Protein AF-A0A3B9ZZS8-F1 (afdb_monomer_lite)

Structure (mmCIF, N/CA/C/O backbone):
data_AF-A0A3B9ZZS8-F1
#
_entry.id   AF-A0A3B9ZZS8-F1
#
loop_
_atom_site.group_PDB
_atom_site.id
_atom_site.type_symbol
_atom_site.label_atom_id
_atom_site.label_alt_id
_atom_site.label_comp_id
_atom_site.label_asym_id
_atom_site.label_entity_id
_atom_site.label_seq_id
_atom_site.pdbx_PDB_ins_code
_atom_site.Cartn_x
_atom_site.Cartn_y
_atom_site.Cartn_z
_atom_site.occupancy
_atom_site.B_iso_or_equiv
_atom_site.auth_seq_id
_atom_site.auth_comp_id
_atom_site.auth_asym_id
_atom_site.auth_atom_id
_atom_site.pdbx_PDB_model_num
ATOM 1 N N . MET A 1 1 ? -20.020 -8.854 2.043 1.00 76.00 1 MET A N 1
ATOM 2 C CA . MET A 1 1 ? -18.857 -9.503 2.677 1.00 76.00 1 MET A CA 1
ATOM 3 C C . MET A 1 1 ? -19.341 -10.259 3.901 1.00 76.00 1 MET A C 1
ATOM 5 O O . MET A 1 1 ? -20.076 -9.661 4.686 1.00 76.00 1 MET A O 1
ATOM 9 N N . SER A 1 2 ? -19.026 -11.551 4.009 1.00 92.81 2 SER A N 1
ATOM 10 C CA . SER A 1 2 ? -19.467 -12.367 5.148 1.00 92.81 2 SER A CA 1
ATOM 11 C C . SER A 1 2 ? -18.725 -11.962 6.430 1.00 92.81 2 SER A C 1
ATOM 13 O O . SER A 1 2 ? -17.698 -11.286 6.368 1.00 92.81 2 SER A O 1
ATOM 15 N N . GLU A 1 3 ? -19.240 -12.341 7.602 1.00 93.25 3 GLU A N 1
ATOM 16 C CA . GLU A 1 3 ? -18.531 -12.097 8.870 1.00 93.25 3 GLU A CA 1
ATOM 17 C C . GLU A 1 3 ? -17.203 -12.865 8.936 1.00 93.25 3 GLU A C 1
ATOM 19 O O . GLU A 1 3 ? -16.210 -12.334 9.426 1.00 93.25 3 GLU A O 1
ATOM 24 N N . GLU A 1 4 ? -17.150 -14.067 8.361 1.00 94.12 4 GLU A N 1
ATOM 25 C CA . GLU A 1 4 ? -15.927 -14.872 8.266 1.00 94.12 4 GLU A CA 1
ATOM 26 C C . GLU A 1 4 ? -14.849 -14.158 7.438 1.00 94.12 4 GLU A C 1
ATOM 28 O O . GLU A 1 4 ? -13.703 -14.047 7.879 1.00 94.12 4 GLU A O 1
ATOM 33 N N . ASP A 1 5 ? -15.228 -13.564 6.300 1.00 91.62 5 ASP A N 1
ATOM 34 C CA . ASP A 1 5 ? -14.309 -12.760 5.485 1.00 91.62 5 ASP A CA 1
ATOM 35 C C . ASP A 1 5 ? -13.789 -11.542 6.266 1.00 91.62 5 ASP A C 1
ATOM 37 O O . ASP A 1 5 ? -12.628 -11.152 6.127 1.00 91.62 5 ASP A O 1
ATOM 41 N N . LYS A 1 6 ? -14.633 -10.919 7.105 1.00 89.44 6 LYS A N 1
ATOM 42 C CA . LYS A 1 6 ? -14.246 -9.726 7.887 1.00 89.44 6 LYS A CA 1
ATOM 43 C C . LYS A 1 6 ? -13.236 -10.089 8.946 1.00 89.44 6 LYS A C 1
ATOM 45 O O . LYS A 1 6 ? -12.229 -9.396 9.073 1.00 89.44 6 LYS A O 1
ATOM 50 N N . ILE A 1 7 ? -13.478 -11.188 9.649 1.00 93.69 7 ILE A N 1
ATOM 51 C CA . ILE A 1 7 ? -12.559 -11.720 10.651 1.00 93.69 7 ILE A CA 1
ATOM 52 C C . ILE A 1 7 ? -11.216 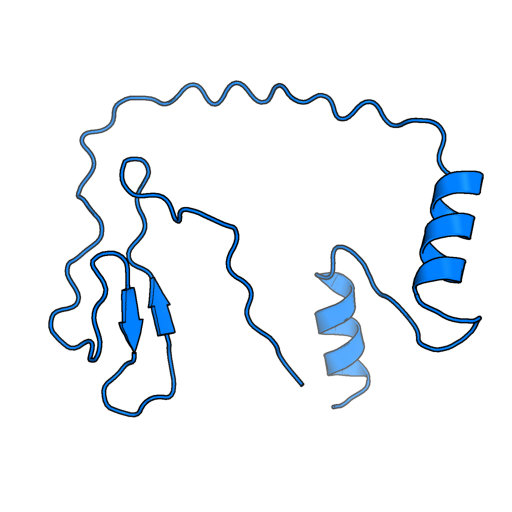-12.057 9.999 1.00 93.69 7 ILE A C 1
ATOM 54 O O . ILE A 1 7 ? -10.169 -11.679 10.527 1.00 93.69 7 ILE A O 1
ATOM 58 N N . LEU A 1 8 ? -11.225 -12.700 8.828 1.00 92.75 8 LEU A N 1
ATOM 59 C CA . LEU A 1 8 ? -10.000 -13.037 8.106 1.00 92.75 8 LEU A CA 1
ATOM 60 C C . LEU A 1 8 ? -9.181 -11.785 7.752 1.00 92.75 8 LEU A C 1
ATOM 62 O O . LEU A 1 8 ? -7.987 -11.729 8.050 1.00 92.75 8 LEU A O 1
ATOM 66 N N . ILE A 1 9 ? -9.818 -10.757 7.182 1.00 88.75 9 ILE A N 1
ATOM 67 C CA . ILE A 1 9 ? -9.138 -9.498 6.835 1.00 88.75 9 ILE A CA 1
ATOM 68 C C . ILE A 1 9 ? -8.647 -8.763 8.090 1.00 88.75 9 ILE A C 1
ATOM 70 O O . ILE A 1 9 ? -7.519 -8.270 8.116 1.00 88.75 9 ILE A O 1
ATOM 74 N N . GLN A 1 10 ? -9.452 -8.708 9.152 1.00 90.88 10 GLN A N 1
ATOM 75 C CA . GLN A 1 10 ? -9.071 -8.060 10.411 1.00 90.88 10 GLN A CA 1
ATOM 76 C C . GLN A 1 10 ? -7.880 -8.751 11.084 1.00 90.88 10 GLN A C 1
ATOM 78 O O . GLN A 1 10 ? -7.040 -8.068 11.664 1.00 90.88 10 GLN A O 1
ATOM 83 N N . THR A 1 11 ? -7.762 -10.077 10.961 1.00 92.50 11 THR A N 1
ATOM 84 C CA . THR A 1 11 ? -6.662 -10.858 11.556 1.00 92.50 11 THR A CA 1
ATOM 85 C C . THR A 1 11 ? -5.294 -10.469 10.984 1.00 92.50 11 THR A C 1
ATOM 87 O O . THR A 1 11 ? -4.292 -10.514 11.695 1.00 92.50 11 THR A O 1
ATOM 90 N N . VAL A 1 12 ? -5.233 -10.054 9.715 1.00 89.75 12 VAL A N 1
ATOM 91 C CA . VAL A 1 12 ? -3.988 -9.611 9.056 1.00 89.75 12 VAL A CA 1
ATOM 92 C C . VAL A 1 12 ? -3.803 -8.090 9.064 1.00 89.75 12 VAL A C 1
ATOM 94 O O . VAL A 1 12 ? -2.747 -7.588 8.670 1.00 89.75 12 VAL A O 1
ATOM 97 N N . ALA A 1 13 ? -4.812 -7.335 9.502 1.00 87.75 13 ALA A N 1
ATOM 98 C CA . ALA A 1 13 ? -4.776 -5.882 9.504 1.00 87.75 13 ALA A CA 1
ATOM 99 C C . ALA A 1 13 ? -3.840 -5.347 10.596 1.00 87.75 13 ALA A C 1
ATOM 101 O O . ALA A 1 13 ? -3.868 -5.769 11.749 1.00 87.75 13 ALA A O 1
ATOM 102 N N . ARG A 1 14 ? -3.031 -4.342 10.246 1.00 84.88 14 ARG A N 1
ATOM 103 C CA . ARG A 1 14 ? -2.175 -3.654 11.225 1.00 84.88 14 ARG A CA 1
ATOM 104 C C . ARG A 1 14 ? -2.950 -2.641 12.071 1.00 84.88 14 ARG A C 1
ATOM 106 O O . ARG A 1 14 ? -2.551 -2.362 13.197 1.00 84.88 14 ARG A O 1
ATOM 113 N N . ILE A 1 15 ? -4.011 -2.065 11.506 1.00 82.38 15 ILE A N 1
ATOM 114 C CA . ILE A 1 15 ? -4.896 -1.083 12.139 1.00 82.38 15 ILE A CA 1
ATOM 115 C C . ILE A 1 15 ? -6.308 -1.318 11.590 1.00 82.38 15 ILE A C 1
ATOM 117 O O . ILE A 1 15 ? -6.475 -1.463 10.381 1.00 82.38 15 ILE A O 1
ATOM 121 N N . VAL A 1 16 ? -7.311 -1.325 12.470 1.00 84.69 16 VAL A N 1
ATOM 122 C CA . VAL A 1 16 ? -8.736 -1.345 12.111 1.00 84.69 16 VAL A CA 1
ATOM 123 C C . VAL A 1 16 ? -9.362 -0.060 12.641 1.00 84.69 16 VAL A C 1
ATOM 125 O O . VAL A 1 16 ? -9.246 0.237 13.829 1.00 84.69 16 VAL A O 1
ATOM 128 N N . ILE A 1 17 ? -9.996 0.712 11.760 1.00 83.06 17 ILE A N 1
ATOM 129 C CA . ILE A 1 17 ? -10.657 1.976 12.102 1.00 83.06 17 ILE A CA 1
ATOM 130 C C . ILE A 1 17 ? -12.156 1.774 11.919 1.00 83.06 17 ILE A C 1
ATOM 132 O O . ILE A 1 17 ? -12.592 1.244 10.899 1.00 83.06 17 ILE A O 1
ATOM 136 N N . THR A 1 18 ? -12.932 2.181 12.917 1.00 83.25 18 THR A N 1
ATOM 137 C CA . THR A 1 18 ? -14.395 2.101 12.907 1.00 83.25 18 THR A CA 1
ATOM 138 C C . THR A 1 18 ? -14.962 3.508 12.745 1.00 83.25 18 THR A C 1
ATOM 140 O O . THR A 1 18 ? -14.397 4.461 13.273 1.00 83.25 18 THR A O 1
ATOM 143 N N . ASP A 1 19 ? -16.084 3.642 12.046 1.00 81.81 19 ASP A N 1
ATOM 144 C CA . ASP A 1 19 ? -16.845 4.895 11.958 1.00 81.81 19 ASP A CA 1
ATOM 145 C C . ASP A 1 19 ? -17.639 5.199 13.244 1.00 81.81 19 ASP A C 1
ATOM 147 O O . ASP A 1 19 ? -18.173 6.293 13.426 1.00 81.81 19 ASP A O 1
ATOM 151 N N . ARG A 1 20 ? -17.703 4.237 14.171 1.00 81.56 20 ARG A N 1
ATOM 152 C CA . ARG A 1 20 ? -18.332 4.388 15.482 1.00 81.56 20 ARG A CA 1
ATOM 153 C C . ARG A 1 20 ? -17.367 5.087 16.432 1.00 81.56 20 ARG A C 1
ATOM 155 O O . ARG A 1 20 ? -16.221 4.675 16.582 1.00 81.56 20 ARG A O 1
ATOM 162 N N . GLY A 1 21 ? -17.856 6.107 17.134 1.00 76.12 21 GLY A N 1
ATOM 163 C CA . GLY A 1 21 ? -17.092 6.800 18.176 1.00 76.12 21 GLY A CA 1
ATOM 164 C C . GLY A 1 21 ? -16.412 8.101 17.742 1.00 76.12 21 GLY A C 1
ATOM 165 O O . GLY A 1 21 ? -15.532 8.564 18.471 1.00 76.12 21 GLY A O 1
ATOM 166 N N . GLY A 1 22 ? -16.808 8.683 16.607 1.00 85.81 22 GLY A N 1
ATOM 167 C CA . GLY A 1 22 ? -16.380 10.014 16.164 1.00 85.81 22 GLY A CA 1
ATOM 168 C C . GLY A 1 22 ? -15.572 10.005 14.868 1.00 85.81 22 GLY A C 1
ATOM 169 O O . GLY A 1 22 ? -15.368 8.970 14.237 1.00 85.81 22 GLY A O 1
ATOM 170 N N . THR A 1 23 ? -15.103 11.179 14.470 1.00 89.25 23 THR A N 1
ATOM 171 C CA . THR A 1 23 ? -14.254 11.400 13.298 1.00 89.25 23 THR A CA 1
ATOM 172 C C . THR A 1 23 ? -12.915 10.661 13.408 1.00 89.25 23 THR A C 1
ATOM 174 O O . THR A 1 23 ? -12.477 10.250 14.488 1.00 89.25 23 THR A O 1
ATOM 177 N N . LEU A 1 24 ? -12.215 10.513 12.279 1.00 85.00 24 LEU A N 1
ATOM 178 C CA . LEU A 1 24 ? -10.855 9.969 12.270 1.00 85.00 24 LEU A CA 1
ATOM 179 C C . LEU A 1 24 ? -9.899 10.808 13.135 1.00 85.00 24 LEU A C 1
ATOM 181 O O . LEU A 1 24 ? -9.062 10.240 13.829 1.00 85.00 24 LEU A O 1
ATOM 185 N N . GLY A 1 25 ? -10.050 12.138 13.127 1.00 86.31 25 GLY A N 1
ATOM 186 C CA . GLY A 1 25 ? -9.252 13.039 13.966 1.00 86.31 25 GLY A CA 1
ATOM 187 C C . GLY A 1 25 ? -9.405 12.714 15.451 1.00 86.31 25 GLY A C 1
ATOM 188 O O . GLY A 1 25 ? -8.417 12.449 16.125 1.00 86.31 25 GLY A O 1
ATOM 189 N N . GLU A 1 26 ? -10.644 12.579 15.927 1.00 85.75 26 GLU A N 1
ATOM 190 C CA . GLU A 1 26 ? -10.931 12.224 17.325 1.00 85.75 26 GLU A CA 1
ATOM 191 C C . GLU A 1 26 ? -10.391 10.833 17.708 1.00 85.75 26 GLU A C 1
ATOM 193 O O . GLU A 1 26 ? -9.972 10.605 18.846 1.00 85.75 26 GLU A O 1
ATOM 198 N N . HIS A 1 27 ? -10.362 9.886 16.764 1.00 82.50 27 HIS A N 1
ATOM 199 C CA . HIS A 1 27 ? -9.707 8.594 16.974 1.00 82.50 27 HIS A CA 1
ATOM 200 C C . HIS A 1 27 ? -8.188 8.729 17.132 1.00 82.50 27 HIS A C 1
ATOM 202 O O . HIS A 1 27 ? -7.618 8.099 18.026 1.00 82.50 27 HIS A O 1
ATOM 208 N N . LEU A 1 28 ? -7.539 9.540 16.293 1.00 84.06 28 LEU A N 1
ATOM 209 C CA . LEU A 1 28 ? -6.097 9.787 16.365 1.00 84.06 28 LEU A CA 1
ATOM 210 C C . LEU A 1 28 ? -5.713 10.510 17.661 1.00 84.06 28 LEU A C 1
ATOM 212 O O . LEU A 1 28 ? -4.740 10.112 18.301 1.00 84.06 28 LEU A O 1
ATOM 216 N N . ASP A 1 29 ? -6.509 11.489 18.091 1.00 84.62 29 ASP A N 1
ATOM 217 C CA . ASP A 1 29 ? -6.273 12.234 19.330 1.00 84.62 29 ASP A CA 1
ATOM 218 C C . ASP A 1 29 ? -6.331 11.317 20.556 1.00 84.62 29 ASP A C 1
ATOM 220 O O . ASP A 1 29 ? -5.436 11.350 21.403 1.00 84.62 29 ASP A O 1
ATOM 224 N N . ARG A 1 30 ? -7.324 10.415 20.630 1.00 80.75 30 ARG A N 1
ATOM 225 C CA . ARG A 1 30 ? -7.400 9.404 21.703 1.00 80.75 30 ARG A CA 1
ATOM 226 C C . ARG A 1 30 ? -6.178 8.490 21.733 1.00 80.75 30 ARG A C 1
ATOM 228 O O . ARG A 1 30 ? -5.688 8.168 22.814 1.00 80.75 30 ARG A O 1
ATOM 235 N N . ILE A 1 31 ? -5.680 8.068 20.569 1.00 76.44 31 ILE A N 1
ATOM 236 C CA . ILE A 1 31 ? -4.463 7.249 20.484 1.00 76.44 31 ILE A CA 1
ATOM 237 C C . ILE A 1 31 ? -3.253 8.052 20.967 1.00 76.44 31 ILE A C 1
ATOM 239 O O . ILE A 1 31 ? -2.455 7.521 21.734 1.00 76.44 31 ILE A O 1
ATOM 243 N N . ALA A 1 32 ? -3.128 9.320 20.571 1.00 75.31 32 ALA A N 1
ATOM 244 C CA . ALA A 1 32 ? -2.040 10.193 21.006 1.00 75.31 32 ALA A CA 1
ATOM 245 C C . ALA A 1 32 ? -2.052 10.428 22.528 1.00 75.31 32 ALA A C 1
ATOM 247 O O . ALA A 1 32 ? -0.995 10.424 23.152 1.00 75.31 32 ALA A O 1
ATOM 248 N N . LEU A 1 33 ? -3.239 10.555 23.130 1.00 74.50 33 LEU A N 1
ATOM 249 C CA . LEU A 1 33 ? -3.436 10.677 24.580 1.00 74.50 33 LEU A CA 1
ATOM 250 C C . LEU A 1 33 ? -3.039 9.408 25.357 1.00 74.50 33 LEU A C 1
ATOM 252 O O . LEU A 1 33 ? -2.550 9.505 26.480 1.00 74.50 33 LEU A O 1
ATOM 256 N N . LEU A 1 34 ? -3.257 8.222 24.780 1.00 70.75 34 LEU A N 1
ATOM 257 C CA . LEU A 1 34 ? -2.977 6.925 25.416 1.00 70.75 34 LEU A CA 1
ATOM 258 C C . LEU A 1 34 ? -1.571 6.384 25.117 1.00 70.75 34 LEU A C 1
ATOM 260 O O . LEU A 1 34 ? -1.085 5.484 25.806 1.00 70.75 34 LEU A O 1
ATOM 264 N N . ALA A 1 35 ? -0.917 6.887 24.074 1.00 65.88 35 ALA A N 1
ATOM 265 C CA . ALA A 1 35 ? 0.401 6.434 23.674 1.00 65.88 35 ALA A CA 1
ATOM 266 C C . ALA A 1 35 ? 1.482 7.100 24.535 1.00 65.88 35 ALA A C 1
ATOM 268 O O . ALA A 1 35 ? 1.834 8.260 24.337 1.00 65.88 35 ALA A O 1
ATOM 269 N N . ALA A 1 36 ? 2.115 6.327 25.425 1.00 62.00 36 ALA A N 1
ATOM 270 C CA . ALA A 1 36 ? 3.490 6.641 25.803 1.00 62.00 36 ALA A CA 1
ATOM 271 C C . ALA A 1 36 ? 4.328 6.717 24.512 1.00 62.00 36 ALA A C 1
ATOM 273 O O . ALA A 1 36 ? 4.105 5.889 23.617 1.00 62.00 36 ALA A O 1
ATOM 274 N N . PRO A 1 37 ? 5.274 7.667 24.377 1.00 59.12 37 PRO A N 1
ATOM 275 C CA . PRO A 1 37 ? 6.077 7.786 23.173 1.00 59.12 37 PRO A CA 1
ATOM 276 C C . PRO A 1 37 ? 6.844 6.480 22.977 1.00 59.12 37 PRO A C 1
ATOM 278 O O . PRO A 1 37 ? 7.855 6.213 23.625 1.00 59.12 37 PRO A O 1
ATOM 281 N N . ARG A 1 38 ? 6.354 5.631 22.072 1.00 58.34 38 ARG A N 1
ATOM 282 C CA . ARG A 1 38 ? 7.165 4.554 21.533 1.00 58.34 38 ARG A CA 1
ATOM 283 C C . ARG A 1 38 ? 8.177 5.243 20.648 1.00 58.34 38 ARG A C 1
ATOM 285 O O . ARG A 1 38 ? 7.850 5.656 19.538 1.00 58.34 38 ARG A O 1
ATOM 292 N N . LEU A 1 39 ? 9.399 5.373 21.158 1.00 57.12 39 LEU A N 1
ATOM 293 C CA . LEU A 1 39 ? 10.552 5.584 20.303 1.00 57.12 39 LEU A CA 1
ATOM 294 C C . LEU A 1 39 ? 10.478 4.494 19.233 1.00 57.12 39 LEU A C 1
ATOM 296 O O . LEU A 1 39 ? 10.620 3.303 19.519 1.00 57.12 39 LEU A O 1
ATOM 300 N N . LEU A 1 40 ? 10.162 4.894 18.004 1.00 55.47 40 LEU A N 1
ATOM 301 C CA . LEU A 1 40 ? 10.438 4.072 16.843 1.00 55.47 40 LEU A CA 1
ATOM 302 C C . LEU A 1 40 ? 11.944 3.851 16.893 1.00 55.47 40 LEU A C 1
ATOM 304 O O . LEU A 1 40 ? 12.710 4.755 16.570 1.00 55.47 40 LEU A O 1
ATOM 308 N N . ASN A 1 41 ? 12.372 2.672 17.343 1.00 51.59 41 ASN A N 1
ATOM 309 C CA . ASN A 1 41 ? 13.744 2.230 17.161 1.00 51.59 41 ASN A CA 1
ATOM 310 C C . ASN A 1 41 ? 13.955 2.079 15.651 1.00 51.59 41 ASN A C 1
ATOM 312 O O . ASN A 1 41 ? 13.806 1.002 15.076 1.00 51.59 41 ASN A O 1
ATOM 316 N N . ALA A 1 42 ? 14.243 3.194 14.990 1.00 59.12 42 ALA A N 1
ATOM 317 C CA . ALA A 1 42 ? 14.624 3.254 13.599 1.00 59.12 42 ALA A CA 1
ATOM 318 C C . ALA A 1 42 ? 16.079 2.799 13.502 1.00 59.12 42 ALA A C 1
ATOM 320 O O . ALA A 1 42 ? 16.989 3.604 13.355 1.00 59.12 42 ALA A O 1
ATOM 321 N N . ALA A 1 43 ? 16.312 1.497 13.637 1.00 59.47 43 ALA A N 1
ATOM 322 C CA . ALA A 1 43 ? 17.598 0.907 13.298 1.00 59.47 43 ALA A CA 1
ATOM 323 C C . ALA A 1 43 ? 17.474 -0.601 13.076 1.00 59.47 43 ALA A C 1
ATOM 325 O O . ALA A 1 43 ? 18.114 -1.396 13.758 1.00 59.47 43 ALA A O 1
ATOM 326 N N . VAL A 1 44 ? 16.722 -1.017 12.056 1.00 54.12 44 VAL A N 1
ATOM 327 C CA . VAL A 1 44 ? 17.150 -2.225 11.344 1.00 54.12 44 VAL A CA 1
ATOM 328 C C . VAL A 1 44 ? 18.166 -1.753 10.314 1.00 54.12 44 VAL A C 1
ATOM 330 O O . VAL A 1 44 ? 17.804 -1.363 9.204 1.00 54.12 44 VAL A O 1
ATOM 333 N N . LYS A 1 45 ? 19.454 -1.750 10.680 1.00 55.00 45 LYS A N 1
ATOM 334 C CA . LYS A 1 45 ? 20.518 -1.7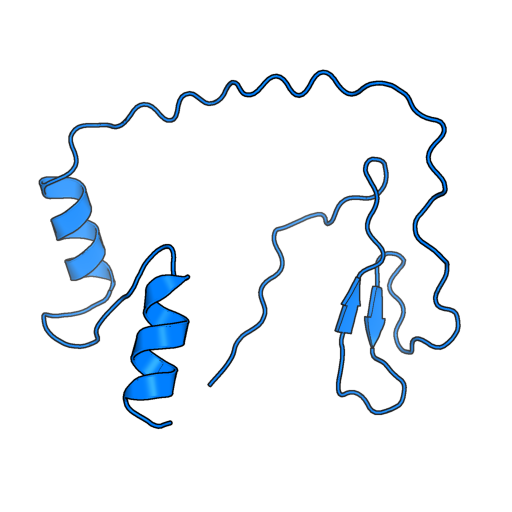37 9.671 1.00 55.00 45 LYS A CA 1
ATOM 335 C C . LYS A 1 45 ? 20.390 -3.050 8.905 1.00 55.00 45 LYS A C 1
ATOM 337 O O . LYS A 1 45 ? 20.924 -4.069 9.329 1.00 55.00 45 LYS A O 1
ATOM 342 N N . LYS A 1 46 ? 19.641 -3.043 7.799 1.00 57.97 46 LYS A N 1
ATOM 343 C CA . LYS A 1 46 ? 19.706 -4.133 6.827 1.00 57.97 46 LYS A CA 1
ATOM 344 C C . LYS A 1 46 ? 21.137 -4.150 6.304 1.00 57.97 46 LYS A C 1
ATOM 346 O O . LYS A 1 46 ? 21.559 -3.237 5.599 1.00 57.97 46 LYS A O 1
ATOM 351 N N . THR A 1 47 ? 21.900 -5.157 6.702 1.00 53.06 47 THR A N 1
ATOM 352 C CA . THR A 1 47 ? 23.161 -5.503 6.060 1.00 53.06 47 THR A CA 1
ATOM 353 C C . THR A 1 47 ? 22.807 -6.021 4.673 1.00 53.06 47 THR A C 1
ATOM 355 O O . THR A 1 47 ? 22.478 -7.187 4.471 1.00 53.06 47 THR A O 1
ATOM 358 N N . TRP A 1 48 ? 22.767 -5.113 3.702 1.00 53.00 48 TRP A N 1
ATOM 359 C CA . TRP A 1 48 ? 22.549 -5.4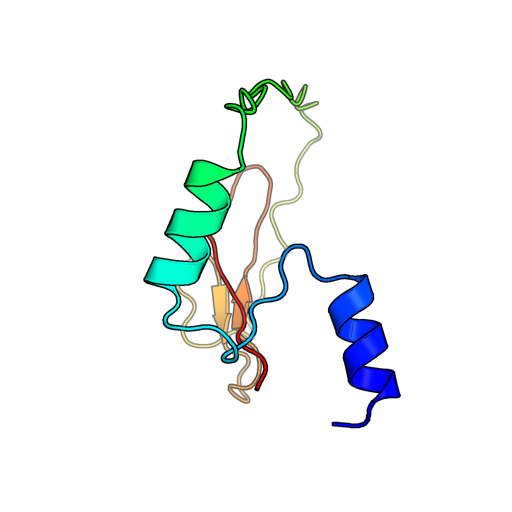77 2.313 1.00 53.00 48 TRP A CA 1
ATOM 360 C C . TRP A 1 48 ? 23.788 -6.235 1.831 1.00 53.00 48 TRP A C 1
ATOM 362 O O . TRP A 1 48 ? 24.815 -5.641 1.511 1.00 53.00 48 TRP A O 1
ATOM 372 N N . ARG A 1 49 ? 23.709 -7.570 1.822 1.00 54.72 49 ARG A N 1
ATOM 373 C CA . ARG A 1 49 ? 24.635 -8.400 1.052 1.00 54.72 49 ARG A CA 1
ATOM 374 C C . ARG A 1 49 ? 24.434 -8.034 -0.418 1.00 54.72 49 ARG A C 1
ATOM 376 O O . ARG A 1 49 ? 23.305 -8.101 -0.907 1.00 54.72 49 ARG A O 1
ATOM 383 N N . LYS A 1 50 ? 25.510 -7.614 -1.083 1.00 53.09 50 LYS A N 1
ATOM 384 C CA . LYS A 1 50 ? 25.563 -7.405 -2.532 1.00 53.09 50 LYS A CA 1
ATOM 385 C C . LYS A 1 50 ? 25.538 -8.781 -3.204 1.00 53.09 50 LYS A C 1
ATOM 387 O O . LYS A 1 50 ? 26.582 -9.333 -3.525 1.00 53.09 50 LYS A O 1
ATOM 392 N N . GLU A 1 51 ? 24.358 -9.379 -3.287 1.00 57.78 51 GLU A N 1
ATOM 393 C CA . GLU A 1 51 ? 24.087 -10.406 -4.293 1.00 57.78 51 GLU A CA 1
ATOM 394 C C . GLU A 1 51 ? 23.927 -9.693 -5.636 1.00 57.78 51 GLU A C 1
ATOM 396 O O . GLU A 1 51 ? 23.408 -8.576 -5.683 1.00 57.78 51 GLU A O 1
ATOM 401 N N . GLU A 1 52 ? 24.451 -10.286 -6.706 1.00 56.75 52 GLU A N 1
ATOM 402 C CA . GLU A 1 52 ? 24.237 -9.789 -8.063 1.00 56.75 52 GLU A CA 1
ATOM 403 C C . GLU A 1 52 ? 22.731 -9.796 -8.338 1.00 56.75 52 GLU A C 1
ATOM 405 O O . GLU A 1 52 ? 22.093 -10.843 -8.401 1.00 56.75 52 GLU A O 1
ATOM 410 N N . GLU A 1 53 ? 22.143 -8.602 -8.386 1.00 57.66 53 GLU A N 1
ATOM 411 C CA . GLU A 1 53 ? 20.708 -8.438 -8.565 1.00 57.66 53 GLU A CA 1
ATOM 412 C C . GLU A 1 53 ? 20.357 -8.603 -10.038 1.00 57.66 53 GLU A C 1
ATOM 414 O O . GLU A 1 53 ? 20.650 -7.731 -10.861 1.00 57.66 53 GLU A O 1
ATOM 419 N N . GLU A 1 54 ? 19.650 -9.684 -10.359 1.00 57.84 54 GLU A N 1
ATOM 420 C CA . GLU A 1 54 ? 18.751 -9.668 -11.504 1.00 57.84 54 GLU A CA 1
ATOM 421 C C . GLU A 1 54 ? 17.744 -8.533 -11.272 1.00 57.84 54 GLU A C 1
ATOM 423 O O . GLU A 1 54 ? 16.942 -8.551 -10.333 1.00 57.84 54 GLU A O 1
ATOM 428 N N . GLY A 1 55 ? 17.841 -7.479 -12.088 1.00 59.94 55 GLY A N 1
ATOM 429 C CA . GLY A 1 55 ? 16.858 -6.403 -12.089 1.00 59.94 55 GLY A CA 1
ATOM 430 C C . GLY A 1 55 ? 15.456 -6.975 -12.326 1.00 59.94 55 GLY A C 1
ATOM 431 O O . GLY A 1 55 ? 15.324 -8.027 -12.955 1.00 59.94 55 GLY A O 1
ATOM 432 N N . PRO A 1 56 ? 14.393 -6.312 -11.838 1.00 65.56 56 PRO A N 1
ATOM 433 C CA . PRO A 1 56 ? 13.051 -6.858 -11.958 1.00 65.56 56 PRO A CA 1
ATOM 434 C C . PRO A 1 56 ? 12.728 -7.153 -13.424 1.00 65.56 56 PRO A C 1
ATOM 436 O O . PRO A 1 56 ? 12.968 -6.308 -14.293 1.00 65.56 56 PRO A O 1
ATOM 439 N N . SER A 1 57 ? 12.199 -8.354 -13.681 1.00 68.06 57 SER A N 1
ATOM 440 C CA . SER A 1 57 ? 11.879 -8.837 -15.022 1.00 68.06 57 SER A CA 1
ATOM 441 C C . SER A 1 57 ? 11.093 -7.776 -15.791 1.00 68.06 57 SER A C 1
ATOM 443 O O . SER A 1 57 ? 10.096 -7.235 -15.295 1.00 68.06 57 SER A O 1
ATOM 445 N N . GLN A 1 58 ? 11.558 -7.448 -16.997 1.00 70.81 58 GLN A N 1
ATOM 446 C CA . GLN A 1 58 ? 10.847 -6.506 -17.851 1.00 70.81 58 GLN A CA 1
ATOM 447 C C . GLN A 1 58 ? 9.504 -7.120 -18.259 1.00 70.81 58 GLN A C 1
ATOM 449 O O . GLN A 1 58 ? 9.446 -8.270 -18.692 1.00 70.81 58 GLN A O 1
ATOM 454 N N . ARG A 1 59 ? 8.427 -6.345 -18.108 1.00 79.62 59 ARG A N 1
ATOM 455 C CA . ARG A 1 59 ? 7.060 -6.698 -18.514 1.00 79.62 59 ARG A CA 1
ATOM 456 C C . ARG A 1 59 ? 6.676 -5.836 -19.725 1.00 79.62 59 ARG A C 1
ATOM 458 O O . ARG A 1 59 ? 6.084 -4.771 -19.547 1.00 79.62 59 ARG A O 1
ATOM 465 N N . PRO A 1 60 ? 7.092 -6.220 -20.950 1.00 81.12 60 PRO A N 1
ATOM 466 C CA . PRO A 1 60 ? 6.833 -5.437 -22.164 1.00 81.12 60 PRO A CA 1
ATOM 467 C C . PRO A 1 60 ? 5.353 -5.442 -22.579 1.00 81.12 60 PRO A C 1
ATOM 469 O O . PRO A 1 60 ? 4.952 -4.709 -23.476 1.00 81.12 60 PRO A O 1
ATOM 472 N N . ASP A 1 61 ? 4.539 -6.282 -21.945 1.00 89.62 61 ASP A N 1
ATOM 473 C CA . ASP A 1 61 ? 3.097 -6.397 -22.135 1.00 89.62 61 ASP A CA 1
ATOM 474 C C . ASP A 1 61 ? 2.288 -5.274 -21.461 1.00 89.62 61 ASP A C 1
ATOM 476 O O . ASP A 1 61 ? 1.091 -5.147 -21.735 1.00 89.62 61 ASP A O 1
ATOM 480 N N . LEU A 1 62 ? 2.922 -4.449 -20.618 1.00 93.38 62 LEU A N 1
ATOM 481 C CA . LEU A 1 62 ? 2.258 -3.358 -19.906 1.00 93.38 62 LEU A CA 1
ATOM 482 C C . LEU A 1 62 ? 1.995 -2.150 -20.811 1.00 93.38 62 LEU A C 1
ATOM 484 O O . LEU A 1 62 ? 2.851 -1.707 -21.577 1.00 93.38 62 LEU A O 1
ATOM 488 N N . VAL A 1 63 ? 0.812 -1.563 -20.658 1.00 95.50 63 VAL A N 1
ATOM 489 C CA . VAL A 1 63 ? 0.421 -0.294 -21.277 1.00 95.50 63 VAL A CA 1
ATOM 490 C C . VAL A 1 63 ? 0.636 0.865 -20.301 1.00 95.50 63 VAL A C 1
ATOM 492 O O . VAL A 1 63 ? 0.615 0.687 -19.082 1.00 95.50 63 VAL A O 1
ATOM 495 N N . TYR A 1 64 ? 0.862 2.068 -20.838 1.00 93.19 64 TYR A N 1
ATOM 496 C CA . TYR A 1 64 ? 1.163 3.280 -20.057 1.00 93.19 64 TYR A CA 1
ATOM 497 C C . TYR A 1 64 ? 2.353 3.116 -19.091 1.00 93.19 64 TYR A C 1
ATOM 499 O O . TYR A 1 64 ? 2.327 3.596 -17.957 1.00 93.19 64 TYR A O 1
ATOM 507 N N . PHE A 1 65 ? 3.403 2.419 -19.537 1.00 92.50 65 PHE A N 1
ATOM 508 C CA . PHE A 1 65 ? 4.590 2.169 -18.725 1.00 92.50 65 PHE A CA 1
ATOM 509 C C . PHE A 1 65 ? 5.356 3.465 -18.419 1.00 92.50 65 PHE A C 1
ATOM 511 O O . PHE A 1 65 ? 5.732 4.202 -19.329 1.00 92.50 65 PHE A O 1
ATOM 518 N N . ASN A 1 66 ? 5.630 3.719 -17.138 1.00 89.12 66 ASN A N 1
ATOM 519 C CA . ASN A 1 66 ? 6.269 4.955 -16.666 1.00 89.12 66 ASN A CA 1
ATOM 520 C C . ASN A 1 66 ? 7.746 4.791 -16.261 1.00 89.12 66 ASN A C 1
ATOM 522 O O . ASN A 1 66 ? 8.309 5.661 -15.601 1.00 89.12 66 ASN A O 1
ATOM 526 N N . GLY A 1 67 ? 8.371 3.660 -16.595 1.00 86.50 67 GLY A N 1
ATOM 527 C CA . GLY A 1 67 ? 9.733 3.328 -16.169 1.00 86.50 67 GLY A CA 1
ATOM 528 C C . GLY A 1 67 ? 9.801 2.455 -14.912 1.00 86.50 67 GLY A C 1
ATOM 529 O O . GLY A 1 67 ? 10.769 1.708 -14.758 1.00 86.50 67 GLY A O 1
ATOM 530 N N . LEU A 1 68 ? 8.778 2.473 -14.049 1.00 88.31 68 LEU A N 1
ATOM 531 C CA . LEU A 1 68 ? 8.666 1.627 -12.849 1.00 88.31 68 LEU A CA 1
ATOM 532 C C . LEU A 1 68 ? 7.577 0.559 -12.984 1.00 88.31 68 LEU A C 1
ATOM 534 O O . LEU A 1 68 ? 7.754 -0.559 -12.507 1.00 88.31 68 LEU A O 1
ATOM 538 N N . GLY A 1 69 ? 6.467 0.894 -13.633 1.00 91.12 69 GLY A N 1
ATOM 539 C CA . GLY A 1 69 ? 5.299 0.034 -13.752 1.00 91.12 69 GLY A CA 1
ATOM 540 C C . GLY A 1 69 ? 4.302 0.545 -14.783 1.00 91.12 69 GLY A C 1
ATOM 541 O O . GLY A 1 69 ? 4.509 1.590 -15.405 1.00 91.12 69 GLY A O 1
ATOM 542 N N . GLY A 1 70 ? 3.229 -0.207 -14.981 1.00 94.50 70 GLY A N 1
ATOM 543 C CA . GLY A 1 70 ? 2.179 0.083 -15.956 1.00 94.50 70 GLY A CA 1
ATOM 544 C C . GLY A 1 70 ? 0.967 -0.819 -15.752 1.00 94.50 70 GLY A C 1
ATOM 545 O O . GLY A 1 70 ? 0.986 -1.710 -14.902 1.00 94.50 70 GLY A O 1
ATOM 546 N N . PHE A 1 71 ? -0.085 -0.584 -16.530 1.00 96.06 71 PHE A N 1
ATOM 547 C CA . PHE A 1 71 ? -1.304 -1.388 -16.465 1.00 96.06 71 PHE A CA 1
ATOM 548 C C . PHE A 1 71 ? -1.215 -2.609 -17.379 1.00 96.06 71 PHE A C 1
ATOM 550 O O .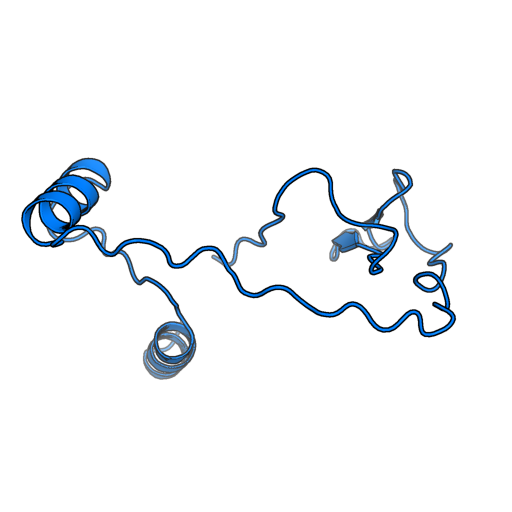 PHE A 1 71 ? -0.584 -2.563 -18.435 1.00 96.06 71 PHE A O 1
ATOM 557 N N . THR A 1 72 ? -1.886 -3.697 -17.017 1.00 95.44 72 THR A N 1
ATOM 558 C CA . THR A 1 72 ? -2.192 -4.782 -17.955 1.00 95.44 72 THR A CA 1
ATOM 559 C C . THR A 1 72 ? -3.093 -4.270 -19.084 1.00 95.44 72 THR A C 1
ATOM 561 O O . THR A 1 72 ? -3.823 -3.292 -18.921 1.00 95.44 72 THR A O 1
ATOM 564 N N . ARG A 1 73 ? -3.072 -4.919 -20.259 1.00 95.00 73 ARG A N 1
ATOM 565 C CA . ARG A 1 73 ? -3.897 -4.492 -21.413 1.00 95.00 73 ARG A CA 1
ATOM 566 C C . ARG A 1 73 ? -5.401 -4.457 -21.129 1.00 95.00 73 ARG A C 1
ATOM 568 O O . ARG A 1 73 ? -6.112 -3.681 -21.755 1.00 95.00 73 ARG A O 1
ATOM 575 N N . ASP A 1 74 ? -5.875 -5.298 -20.216 1.00 95.19 74 ASP A N 1
ATOM 576 C CA . ASP A 1 74 ? -7.270 -5.330 -19.766 1.00 95.19 74 ASP A CA 1
ATOM 577 C C . ASP A 1 74 ? -7.607 -4.243 -18.724 1.00 95.19 74 ASP A C 1
ATOM 579 O O . ASP A 1 74 ? -8.764 -4.119 -18.330 1.00 95.19 74 ASP A O 1
ATOM 583 N N . GLY A 1 75 ? -6.611 -3.471 -18.272 1.00 93.38 75 GLY A N 1
ATOM 584 C CA . GLY A 1 75 ? -6.749 -2.382 -17.309 1.00 93.38 75 GLY A CA 1
ATOM 585 C C . GLY A 1 75 ? -7.036 -2.814 -15.870 1.00 93.38 75 GLY A C 1
ATOM 586 O O . GLY A 1 75 ? -7.313 -1.954 -15.037 1.00 93.38 75 GLY A O 1
ATOM 587 N N . ARG A 1 76 ? -6.998 -4.115 -15.560 1.00 95.06 76 ARG A N 1
ATOM 588 C CA . ARG A 1 76 ? -7.405 -4.636 -14.243 1.00 95.06 76 ARG A CA 1
ATOM 589 C C . ARG A 1 76 ? -6.310 -4.591 -13.192 1.00 95.06 76 ARG A C 1
ATOM 591 O O . ARG A 1 76 ? -6.616 -4.510 -12.006 1.00 95.06 76 ARG A O 1
ATOM 598 N N . GLU A 1 77 ? -5.053 -4.642 -13.609 1.00 95.25 77 GLU A N 1
ATOM 599 C CA . GLU A 1 77 ? -3.920 -4.688 -12.695 1.00 95.25 77 GLU A CA 1
ATOM 600 C C . GLU A 1 77 ? -2.931 -3.578 -13.026 1.00 95.25 77 GLU A C 1
ATOM 602 O O . GLU A 1 77 ? -2.580 -3.359 -14.186 1.00 95.25 77 GLU A O 1
ATOM 607 N N . TYR A 1 78 ? -2.443 -2.901 -11.986 1.00 93.81 78 TYR A N 1
ATOM 608 C CA . TYR A 1 78 ? -1.248 -2.074 -12.078 1.00 93.81 78 TYR A CA 1
ATOM 609 C C . TYR A 1 78 ? -0.058 -2.865 -11.541 1.00 93.81 78 TYR A C 1
ATOM 611 O O . TYR A 1 78 ? -0.037 -3.266 -10.376 1.00 93.81 78 TYR A O 1
ATOM 619 N N . VAL A 1 79 ? 0.939 -3.095 -12.388 1.00 93.56 79 VAL A N 1
ATOM 620 C CA . VAL A 1 79 ? 2.107 -3.917 -12.066 1.00 93.56 79 VAL A CA 1
ATOM 621 C C . VAL A 1 79 ? 3.305 -3.008 -11.834 1.00 93.56 79 VAL A C 1
ATOM 623 O O . VAL A 1 79 ? 3.662 -2.214 -12.703 1.00 93.56 79 VAL A O 1
ATOM 626 N N . ILE A 1 80 ? 3.948 -3.147 -10.673 1.00 91.81 80 ILE A N 1
ATOM 627 C CA . ILE A 1 80 ? 5.162 -2.409 -10.304 1.00 91.81 80 ILE A CA 1
ATOM 628 C C . ILE A 1 80 ? 6.356 -3.367 -10.341 1.00 91.81 80 ILE A C 1
ATOM 630 O O . ILE A 1 80 ? 6.422 -4.315 -9.561 1.00 91.81 80 ILE A O 1
ATOM 634 N N . SER A 1 81 ? 7.330 -3.089 -11.206 1.00 88.50 81 SER A N 1
ATOM 635 C CA . SER A 1 81 ? 8.604 -3.809 -11.275 1.00 88.50 81 SER A CA 1
ATOM 636 C C . SER A 1 81 ? 9.619 -3.153 -10.333 1.00 88.50 81 SER A C 1
ATOM 638 O O . SER A 1 81 ? 10.271 -2.169 -10.691 1.00 88.50 81 SER A O 1
ATOM 640 N N . THR A 1 82 ? 9.752 -3.705 -9.125 1.00 85.00 82 THR A N 1
ATOM 641 C CA . THR A 1 82 ? 10.642 -3.205 -8.062 1.00 85.00 82 THR A CA 1
ATOM 642 C C . THR A 1 82 ? 11.801 -4.165 -7.784 1.00 85.00 82 THR A C 1
ATOM 644 O O . THR A 1 82 ? 11.670 -5.376 -7.933 1.00 85.00 82 THR A O 1
ATOM 647 N N . GLY A 1 83 ? 12.943 -3.618 -7.382 1.00 79.94 83 GLY A N 1
ATOM 648 C CA . GLY A 1 83 ? 14.148 -4.347 -6.976 1.00 79.94 83 GLY A CA 1
ATOM 649 C C . GLY A 1 83 ? 14.896 -3.544 -5.914 1.00 79.94 83 GLY A C 1
ATOM 650 O O . GLY A 1 83 ? 14.500 -2.418 -5.607 1.00 79.94 83 GLY A O 1
ATOM 651 N N . ARG A 1 84 ? 15.987 -4.056 -5.331 1.00 74.31 84 ARG A N 1
ATOM 652 C CA . ARG A 1 84 ? 16.656 -3.308 -4.244 1.00 74.31 84 ARG A CA 1
ATOM 653 C C . ARG A 1 84 ? 17.309 -2.025 -4.765 1.00 74.31 84 ARG A C 1
ATOM 655 O O . ARG A 1 84 ? 17.324 -1.022 -4.060 1.00 74.31 84 ARG A O 1
ATOM 662 N N . SER A 1 85 ? 17.772 -2.042 -6.014 1.00 74.50 85 SER A N 1
ATOM 663 C CA . SER A 1 85 ? 18.263 -0.869 -6.753 1.00 74.50 85 SER A CA 1
ATOM 664 C C . SER A 1 85 ? 17.165 -0.014 -7.411 1.00 74.50 85 SER A C 1
ATOM 666 O O . SER A 1 85 ? 17.446 1.091 -7.874 1.00 74.50 85 SER A O 1
ATOM 668 N N . LYS A 1 86 ? 15.914 -0.491 -7.452 1.00 78.19 86 LYS A N 1
ATOM 669 C CA . LYS A 1 86 ? 14.800 0.148 -8.168 1.00 78.19 86 LYS A CA 1
ATOM 670 C C . LYS A 1 86 ? 13.559 0.211 -7.279 1.00 78.19 86 LYS A C 1
ATOM 672 O O . LYS A 1 86 ? 12.674 -0.633 -7.378 1.00 78.19 86 LYS A O 1
ATOM 677 N N . VAL A 1 87 ? 13.526 1.215 -6.404 1.00 85.56 87 VAL A N 1
ATOM 678 C CA . VAL A 1 87 ? 12.447 1.458 -5.431 1.00 85.56 87 VAL A CA 1
ATOM 679 C C . VAL A 1 87 ? 11.446 2.502 -5.932 1.00 85.56 87 VAL A C 1
ATOM 681 O O . VAL A 1 87 ? 11.781 3.355 -6.754 1.00 85.56 87 VAL A O 1
ATOM 684 N N . THR A 1 88 ? 10.211 2.459 -5.430 1.00 87.88 88 THR A N 1
ATOM 685 C CA . THR A 1 88 ? 9.205 3.481 -5.745 1.00 87.88 88 THR A CA 1
ATOM 686 C C . THR A 1 88 ? 9.510 4.801 -5.016 1.00 87.88 88 THR A C 1
ATOM 688 O O . THR A 1 88 ? 9.932 4.761 -3.860 1.00 87.88 88 THR A O 1
ATOM 691 N N . PRO A 1 89 ? 9.267 5.979 -5.631 1.00 87.25 89 PRO A N 1
ATOM 692 C CA 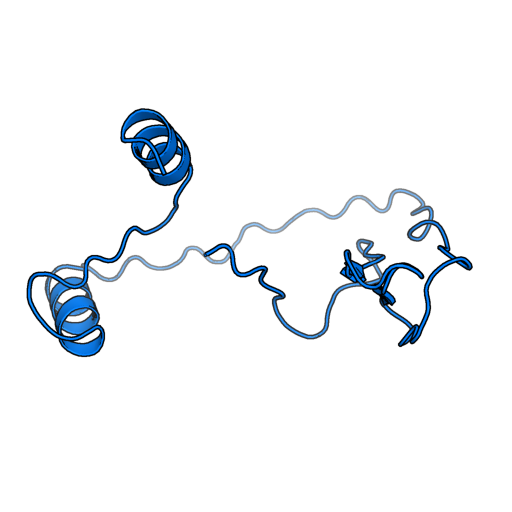. PRO A 1 89 ? 9.542 7.282 -5.005 1.00 87.25 89 PRO A CA 1
ATOM 693 C C . PRO A 1 89 ? 8.728 7.561 -3.734 1.00 87.25 89 PRO A C 1
ATOM 695 O O . PRO A 1 89 ? 9.160 8.315 -2.868 1.00 87.25 89 PRO A O 1
ATOM 698 N N . ALA A 1 90 ? 7.544 6.958 -3.634 1.00 90.62 90 ALA A N 1
ATOM 699 C CA . ALA A 1 90 ? 6.635 7.055 -2.500 1.00 90.62 90 ALA A CA 1
ATOM 700 C C . ALA A 1 90 ? 5.999 5.679 -2.217 1.00 90.62 90 ALA A C 1
ATOM 702 O O . ALA A 1 90 ? 6.091 4.787 -3.071 1.00 90.62 90 ALA A O 1
ATOM 703 N N . PRO A 1 91 ? 5.363 5.478 -1.047 1.00 88.75 91 PRO A N 1
ATOM 704 C CA . PRO A 1 91 ? 4.567 4.285 -0.773 1.00 88.75 91 PRO A CA 1
ATOM 705 C C . PRO A 1 91 ? 3.374 4.169 -1.729 1.00 88.75 91 PRO A C 1
ATOM 707 O O . PRO A 1 91 ? 2.703 5.158 -2.011 1.00 88.75 91 PRO A O 1
ATOM 710 N N . TRP A 1 92 ? 3.097 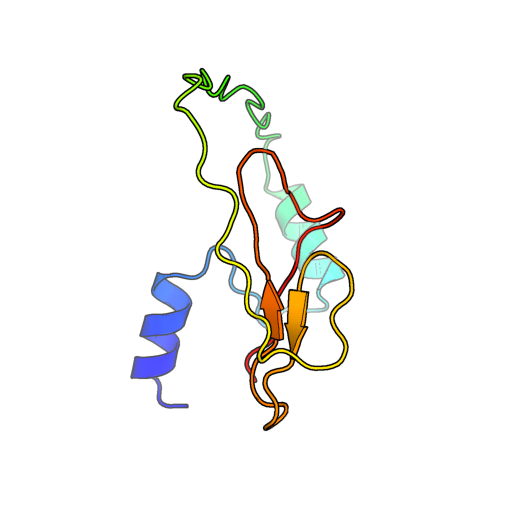2.952 -2.195 1.00 90.50 92 TRP A N 1
ATOM 711 C CA . TRP A 1 92 ? 1.924 2.633 -3.011 1.00 90.50 92 TRP A CA 1
ATOM 712 C C . TRP A 1 92 ? 0.921 1.844 -2.180 1.00 90.50 92 TRP A C 1
ATOM 714 O O . TRP A 1 92 ? 1.307 1.041 -1.329 1.00 90.50 92 TRP A O 1
ATOM 724 N N . VAL A 1 93 ? -0.362 2.070 -2.440 1.00 90.88 93 VAL A N 1
ATOM 725 C CA . VAL A 1 93 ? -1.463 1.369 -1.776 1.00 90.88 93 VAL A CA 1
ATOM 726 C C . VAL A 1 93 ? -2.419 0.816 -2.819 1.00 90.88 93 VAL A C 1
ATOM 728 O O . VAL A 1 93 ? -2.566 1.386 -3.898 1.00 90.88 93 VAL A O 1
ATOM 731 N N . ASN A 1 94 ? -3.080 -0.282 -2.472 1.00 90.56 94 ASN A N 1
ATOM 732 C CA . ASN A 1 94 ? -4.272 -0.736 -3.169 1.00 90.56 94 ASN A CA 1
ATOM 733 C C . ASN A 1 94 ? -5.487 -0.479 -2.268 1.00 90.56 94 ASN A C 1
ATOM 735 O O . ASN A 1 94 ? -5.375 -0.601 -1.047 1.00 90.56 94 ASN A O 1
ATOM 739 N N . VAL A 1 95 ? -6.626 -0.133 -2.862 1.00 86.88 95 VAL A N 1
ATOM 740 C CA . VAL A 1 95 ? -7.884 0.096 -2.142 1.00 86.88 95 VAL A CA 1
ATOM 741 C C . VAL A 1 95 ? -8.841 -1.032 -2.495 1.00 86.88 95 VAL A C 1
ATOM 743 O O . VAL A 1 95 ? -9.126 -1.264 -3.666 1.00 86.88 95 VAL A O 1
ATOM 746 N N . LEU A 1 96 ? -9.324 -1.733 -1.474 1.00 80.44 96 LEU A N 1
ATOM 747 C CA . LEU A 1 96 ? -10.342 -2.773 -1.592 1.00 80.44 96 LEU A CA 1
ATOM 748 C C . LEU A 1 96 ? -11.623 -2.235 -0.943 1.00 80.44 96 LEU A C 1
ATOM 750 O O . LEU A 1 96 ? -11.543 -1.687 0.159 1.00 80.44 96 LEU A O 1
ATOM 754 N N . ALA A 1 97 ? -12.766 -2.356 -1.621 1.00 76.44 97 ALA A N 1
ATOM 755 C CA . ALA A 1 97 ? -14.068 -1.854 -1.172 1.00 76.44 97 ALA A CA 1
ATOM 756 C C . ALA A 1 97 ? -15.179 -2.870 -1.454 1.00 76.44 97 ALA A C 1
ATOM 758 O O . ALA A 1 97 ? -15.083 -3.561 -2.495 1.00 76.44 97 ALA A O 1
#

Sequence (97 aa):
MSEEDKILIQTVARIVITDRGGTLGEHLDRIALLAAPRLLNAAVKKTWRKEEEEGPSQRPDLVYFNGLGGFTRDGREYVISTGRSKVTPAPWVNVLA

Secondary structure (DSSP, 8-state):
--HHHHHHHHHH-S----STTS-HHHHHHHHHHH--------------------PPPP-TT-BS--SSEEE-TTSS-EEE--BTTB--SS-------

pLDDT: mean 79.91, std 13.69, range [51.59, 96.06]

Foldseek 3Di:
DDPVVVVVVVVPDPDDDDPPDDDPVVVVVVCVVVDDDPPPPPDPPPPDDPDPDPFFDDDPQFDPDPPFWHAHPVRPDIDGRDDPVRDDPDDDDDDDD

Radius of gyration: 19.68 Å; chains: 1; bounding box: 45×28×48 Å